Protein AF-X0WU46-F1 (afdb_monomer)

Foldseek 3Di:
DLQVVLVVCVVVLVLVVSLVSLVVVVVVPPLVCVLVSLCSNLVSCVSVVNLVSSLVSLVSSCVSPVLPLSSLLSNLLSCVSVVNPVSNVVSLVSCVVRPVVSSVVSVVSND

InterPro domains:
  IPR011990 Tetratricopeptide-like helical domain superfamily [G3DSA:1.25.40.10] (1-109)
  IPR011990 Tetratricopeptide-like helical domain superfamily [SSF48452] (3-100)
  IPR019734 Tetratricopeptide repeat [PF00515] (36-68)
  IPR019734 Tetratricopeptide repeat [PS50005] (35-68)
  IPR019734 Tetratricopeptide repeat [SM00028] (35-68)
  IPR019734 Tetratricopeptide repeat [SM00028] (69-102)
  IPR050498 Photosystem I assembly protein Ycf3 [PTHR44858] (3-93)

Mean predicted aligned error: 3.44 Å

Secondary structure (DSSP, 8-state):
-THHHHHHHHHTT-HHHHHHHHHHHHHTT-HHHHHHHHHHHHHHHHHTT-HHHHHHHHHHHHHH-TT-HHHHHHHHHHHHHTT-HHHHHHHHHHHHHH-HHHHHHHHHHH-

Solvent-accessible surface area (backbone atoms only — not comparable to full-atom values): 5594 Å² total; per-residue (Å²): 115,45,49,63,57,14,54,54,25,50,77,67,68,38,36,74,62,14,45,56,24,32,54,49,31,53,72,69,64,48,70,93,46,40,35,62,38,24,37,50,44,12,51,37,28,42,76,71,67,39,29,71,62,12,37,57,25,16,53,54,13,34,74,70,37,80,82,43,62,70,35,43,49,52,30,19,51,27,28,43,75,72,66,38,54,67,60,18,52,52,32,31,59,56,27,50,78,76,39,52,71,57,16,51,56,50,48,66,70,76,107

Radius of gyration: 13.78 Å; Cα contacts (8 Å, |Δi|>4): 161; chains: 1; bounding box: 32×29×35 Å

pLDDT: mean 93.3, std 6.54, range [61.59, 98.31]

Organism: NCBI:txid412755

Sequence (111 aa):
EAYKKALYFIDKEEYDKALLYLEVAIKTDIISLKGKAYVNIGLCYGNLGNHAKAIDAFKQAIRIDPDHNSAHFSLGFSYFKTGDKSSALDEYKILKELDIGLANKLFDSIY

Nearest PDB structures (foldseek):
  5hrz-assembly1_A  TM=9.396E-01  e=3.668E-05  synthetic construct
  2vyi-assembly2_B  TM=9.002E-01  e=2.933E-04  Homo sapiens
  2ho1-assembly1_A  TM=7.835E-01  e=3.344E-03  Pseudomonas aeruginosa PAO1
  8j8p-assembly1_C  TM=8.379E-01  e=1.782E-02  Saccharomyces eubayanus
  1fch-assembly2_B  TM=7.854E-01  e=1.875E-02  Homo sapiens

Structure (mmCIF, N/CA/C/O backbone):
data_AF-X0WU46-F1
#
_entry.id   AF-X0WU46-F1
#
loop_
_atom_site.group_PDB
_atom_site.id
_atom_site.type_symbol
_atom_site.label_atom_id
_atom_site.label_alt_id
_atom_site.label_comp_id
_atom_site.label_asym_id
_atom_site.label_entity_id
_atom_site.label_seq_id
_atom_site.pdbx_PDB_ins_code
_atom_site.Cartn_x
_atom_site.Cartn_y
_atom_site.Cartn_z
_atom_site.occupancy
_atom_site.B_iso_or_equiv
_atom_site.auth_seq_id
_atom_site.auth_comp_id
_atom_site.auth_asym_id
_atom_site.auth_atom_id
_atom_site.pdbx_PDB_model_num
ATOM 1 N N . GLU A 1 1 ? 8.725 -4.082 -20.708 1.00 75.19 1 GLU A N 1
ATOM 2 C CA . GLU A 1 1 ? 9.940 -4.223 -19.874 1.00 75.19 1 GLU A CA 1
ATOM 3 C C . GLU A 1 1 ? 9.541 -4.424 -18.408 1.00 75.19 1 GLU A C 1
ATOM 5 O O . GLU A 1 1 ? 8.391 -4.195 -18.109 1.00 75.19 1 GLU A O 1
ATOM 10 N N . ALA A 1 2 ? 10.399 -4.913 -17.512 1.00 87.31 2 ALA A N 1
ATOM 11 C CA . ALA A 1 2 ? 10.209 -5.057 -16.047 1.00 87.31 2 ALA A CA 1
ATOM 12 C C . ALA A 1 2 ? 8.774 -5.065 -15.438 1.00 87.31 2 ALA A C 1
ATOM 14 O O . ALA A 1 2 ? 8.305 -6.128 -15.042 1.00 87.31 2 ALA A O 1
ATOM 15 N N . TYR A 1 3 ? 8.056 -3.933 -15.379 1.00 89.25 3 TYR A N 1
ATOM 16 C CA . TYR A 1 3 ? 6.725 -3.814 -14.754 1.00 89.25 3 TYR A CA 1
ATOM 17 C C . TYR A 1 3 ? 5.690 -4.834 -15.263 1.00 89.25 3 TYR A C 1
ATOM 19 O O . TYR A 1 3 ? 4.976 -5.440 -14.471 1.00 89.25 3 TYR A O 1
ATOM 27 N N . LYS A 1 4 ? 5.641 -5.112 -16.575 1.00 90.38 4 LYS A N 1
ATOM 28 C CA . LYS A 1 4 ? 4.727 -6.143 -17.113 1.00 90.38 4 LYS A CA 1
ATOM 29 C C . LYS A 1 4 ? 5.082 -7.550 -16.616 1.00 90.38 4 LYS A C 1
ATOM 31 O O . LYS A 1 4 ? 4.188 -8.348 -16.360 1.00 90.38 4 LYS A O 1
ATOM 36 N N . LYS A 1 5 ? 6.380 -7.848 -16.462 1.00 91.62 5 LYS A N 1
ATOM 37 C CA . LYS A 1 5 ? 6.838 -9.120 -15.882 1.00 91.62 5 LYS A CA 1
ATOM 38 C C . LYS A 1 5 ? 6.486 -9.192 -14.401 1.00 91.62 5 LYS A C 1
ATOM 40 O O . LYS A 1 5 ? 6.047 -10.239 -13.954 1.00 91.62 5 LYS A O 1
ATOM 45 N N . ALA A 1 6 ? 6.619 -8.087 -13.667 1.00 92.62 6 ALA A N 1
ATOM 46 C CA . ALA A 1 6 ? 6.171 -8.029 -12.282 1.00 92.62 6 ALA A CA 1
ATOM 47 C C . ALA A 1 6 ? 4.682 -8.370 -12.156 1.00 92.62 6 ALA A C 1
ATOM 49 O O . ALA A 1 6 ? 4.343 -9.256 -11.384 1.00 92.62 6 ALA A O 1
ATOM 50 N N . LEU A 1 7 ? 3.813 -7.740 -12.957 1.00 92.25 7 LEU A N 1
ATOM 51 C CA . LEU A 1 7 ? 2.377 -8.048 -12.960 1.00 92.25 7 LEU A CA 1
ATOM 52 C C . LEU A 1 7 ? 2.098 -9.523 -13.272 1.00 92.25 7 LEU A C 1
ATOM 54 O O . LEU A 1 7 ? 1.261 -10.135 -12.621 1.00 92.25 7 LEU A O 1
ATOM 58 N N . TYR A 1 8 ? 2.835 -10.102 -14.223 1.00 94.62 8 TYR A N 1
ATOM 59 C CA . TYR A 1 8 ? 2.743 -11.528 -14.531 1.00 94.62 8 TYR A CA 1
ATOM 60 C C . TYR A 1 8 ? 3.092 -12.411 -13.323 1.00 94.62 8 TYR A C 1
ATOM 62 O O . TYR A 1 8 ? 2.387 -13.372 -13.049 1.00 94.62 8 TYR A O 1
ATOM 70 N N . PHE A 1 9 ? 4.148 -12.086 -12.573 1.00 94.44 9 PHE A N 1
ATOM 71 C CA . PHE A 1 9 ? 4.499 -12.850 -11.373 1.00 94.44 9 PHE A CA 1
ATOM 72 C C . PHE A 1 9 ? 3.532 -12.617 -10.208 1.00 94.44 9 PHE A C 1
ATOM 74 O O . PHE A 1 9 ? 3.313 -13.541 -9.436 1.00 94.44 9 PHE A O 1
ATOM 81 N N . ILE A 1 10 ? 2.910 -11.437 -10.110 1.00 94.38 10 ILE A N 1
ATOM 82 C CA . ILE A 1 10 ? 1.831 -11.179 -9.141 1.00 94.38 10 ILE A CA 1
ATOM 83 C C . ILE A 1 10 ? 0.635 -12.092 -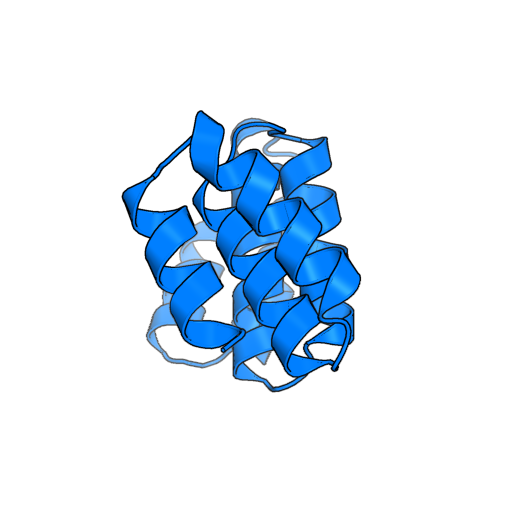9.423 1.00 94.38 10 ILE A C 1
ATOM 85 O O . ILE A 1 10 ? 0.122 -12.703 -8.496 1.00 94.38 10 ILE A O 1
ATOM 89 N N . ASP A 1 11 ? 0.236 -12.238 -10.690 1.00 94.81 11 ASP A N 1
ATOM 90 C CA . ASP A 1 11 ? -0.850 -13.146 -11.105 1.00 94.81 11 ASP A CA 1
ATOM 91 C C . ASP A 1 11 ? -0.535 -14.624 -10.814 1.00 94.81 11 ASP A C 1
ATOM 93 O O . ASP A 1 11 ? -1.429 -15.432 -10.586 1.00 94.81 11 ASP A O 1
ATOM 97 N N . LYS A 1 12 ? 0.752 -14.984 -10.786 1.00 95.69 12 LYS A N 1
ATOM 98 C CA . LYS A 1 12 ? 1.227 -16.318 -10.388 1.00 95.69 12 LYS A CA 1
ATOM 99 C C . LYS A 1 12 ? 1.479 -16.471 -8.891 1.00 95.69 12 LYS A C 1
ATOM 101 O O . LYS A 1 12 ? 1.968 -17.520 -8.487 1.00 95.69 12 LYS A O 1
ATOM 106 N N . GLU A 1 13 ? 1.185 -15.444 -8.095 1.00 93.69 13 GLU A N 1
ATOM 107 C CA . GLU A 1 13 ? 1.474 -15.388 -6.656 1.00 93.69 13 GLU A CA 1
ATOM 108 C C . GLU A 1 13 ? 2.971 -15.577 -6.320 1.00 93.69 13 GLU A C 1
ATO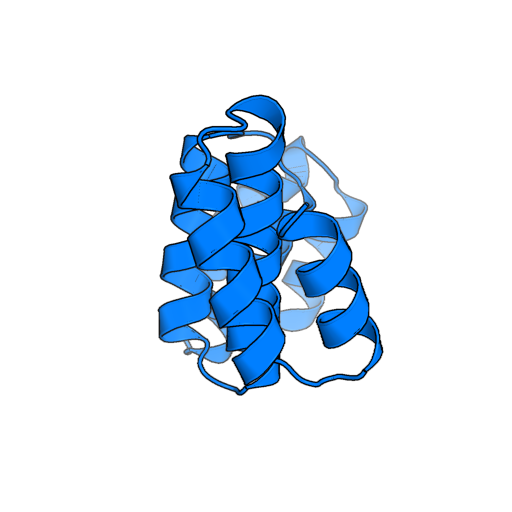M 110 O O . GLU A 1 13 ? 3.361 -15.840 -5.184 1.00 93.69 13 GLU A O 1
ATOM 115 N N . GLU A 1 14 ? 3.853 -15.389 -7.305 1.00 96.12 14 GLU A N 1
ATOM 116 C CA . GLU A 1 14 ? 5.305 -15.474 -7.157 1.00 96.12 14 GLU A CA 1
ATOM 117 C C . GLU A 1 14 ? 5.865 -14.120 -6.693 1.00 96.12 14 GLU A C 1
ATOM 119 O O . GLU A 1 14 ? 6.596 -13.427 -7.415 1.00 96.12 14 GLU A O 1
ATOM 124 N N . TYR A 1 15 ? 5.500 -13.720 -5.474 1.00 94.94 15 TYR A N 1
ATOM 125 C CA . TYR A 1 15 ? 5.755 -12.375 -4.950 1.00 94.94 15 TYR A CA 1
ATOM 126 C C . TYR A 1 15 ? 7.244 -12.009 -4.868 1.00 94.94 15 TYR A C 1
ATOM 128 O O . TYR A 1 15 ? 7.600 -10.871 -5.169 1.00 94.94 15 TYR A O 1
ATOM 136 N N . ASP A 1 16 ? 8.135 -12.953 -4.555 1.00 92.69 16 ASP A N 1
ATOM 137 C CA . ASP A 1 16 ? 9.582 -12.688 -4.507 1.00 92.69 16 ASP A CA 1
ATOM 138 C C . ASP A 1 16 ? 10.138 -12.278 -5.879 1.00 92.69 16 ASP A C 1
ATOM 140 O O . ASP A 1 16 ? 10.906 -11.319 -6.006 1.00 92.69 16 ASP A O 1
ATOM 144 N N . LYS A 1 17 ? 9.702 -12.965 -6.943 1.00 94.19 17 LYS A N 1
ATOM 145 C CA . LYS A 1 17 ? 10.071 -12.600 -8.317 1.00 94.19 17 LYS A CA 1
ATOM 146 C C . LYS A 1 17 ? 9.412 -11.288 -8.714 1.00 94.19 17 LYS A C 1
ATOM 148 O O . LYS A 1 17 ? 10.067 -10.452 -9.337 1.00 94.19 17 LYS A O 1
ATOM 153 N N . ALA A 1 18 ? 8.145 -11.087 -8.355 1.00 95.00 18 ALA A N 1
ATOM 154 C CA . ALA A 1 18 ? 7.448 -9.835 -8.622 1.00 95.00 18 ALA A CA 1
ATOM 155 C C . ALA A 1 18 ? 8.198 -8.634 -8.031 1.00 95.00 18 ALA A C 1
ATOM 157 O O . ALA A 1 18 ? 8.452 -7.672 -8.756 1.00 95.00 18 ALA A O 1
ATOM 158 N N . LEU A 1 19 ? 8.628 -8.718 -6.768 1.00 94.62 19 LEU A N 1
ATOM 159 C CA . LEU A 1 19 ? 9.406 -7.682 -6.084 1.00 94.62 19 LEU A CA 1
ATOM 160 C C . LEU A 1 19 ? 10.690 -7.333 -6.842 1.00 94.62 19 LEU A C 1
ATOM 162 O O . LEU A 1 19 ? 10.933 -6.156 -7.108 1.00 94.62 19 LEU A O 1
ATOM 166 N N . LEU A 1 20 ? 11.453 -8.337 -7.286 1.00 93.44 20 LEU A N 1
ATOM 167 C CA . LEU A 1 20 ? 12.664 -8.119 -8.083 1.00 93.44 20 LEU A CA 1
ATOM 168 C C . LEU A 1 20 ? 12.371 -7.294 -9.347 1.00 93.44 20 LEU A C 1
ATOM 170 O O . LEU A 1 20 ? 13.070 -6.326 -9.652 1.00 93.44 20 LEU A O 1
ATOM 174 N N . TYR A 1 21 ? 11.318 -7.647 -10.088 1.00 92.88 21 TYR A N 1
ATOM 175 C CA . TYR A 1 21 ? 10.950 -6.916 -11.302 1.00 92.88 21 TYR A CA 1
ATOM 176 C C . TYR A 1 21 ? 10.362 -5.528 -11.015 1.00 92.88 21 TYR A C 1
ATOM 178 O O . TYR A 1 21 ? 10.543 -4.626 -11.836 1.00 92.88 21 TYR A O 1
ATOM 186 N N . LEU A 1 22 ? 9.693 -5.326 -9.876 1.00 92.25 22 LEU A N 1
ATOM 187 C CA . LEU A 1 22 ? 9.202 -4.012 -9.446 1.00 92.25 22 LEU A CA 1
ATOM 188 C C . LEU A 1 22 ? 10.358 -3.075 -9.087 1.00 92.25 22 LEU A C 1
ATOM 190 O O . LEU A 1 22 ? 10.349 -1.919 -9.505 1.00 92.25 22 LEU A O 1
ATOM 194 N N . GLU A 1 23 ? 11.386 -3.569 -8.397 1.00 90.00 23 GLU A N 1
ATOM 195 C CA . GLU A 1 23 ? 12.591 -2.785 -8.103 1.00 90.00 23 GLU A CA 1
ATOM 196 C C . GLU A 1 23 ? 13.316 -2.356 -9.379 1.00 90.00 23 GLU A C 1
ATOM 198 O O . GLU A 1 23 ? 13.725 -1.200 -9.509 1.00 90.00 23 GLU A O 1
ATOM 203 N N . VAL A 1 24 ? 13.438 -3.264 -10.352 1.00 89.94 24 VAL A N 1
ATOM 204 C CA . VAL A 1 24 ? 13.994 -2.925 -11.668 1.00 89.94 24 VAL A CA 1
ATOM 205 C C . VAL A 1 24 ? 13.125 -1.875 -12.359 1.00 89.94 24 VAL A C 1
ATOM 207 O O . VAL A 1 24 ? 13.666 -0.907 -12.885 1.00 89.94 24 VAL A O 1
ATOM 210 N N . ALA A 1 25 ? 11.795 -2.014 -12.317 1.00 88.19 25 ALA A N 1
ATOM 211 C CA . ALA A 1 25 ? 10.879 -1.058 -12.939 1.00 88.19 25 ALA A CA 1
ATOM 212 C C . ALA A 1 25 ? 11.032 0.362 -12.367 1.00 88.19 25 ALA A C 1
ATOM 214 O O . ALA A 1 25 ? 11.018 1.330 -13.128 1.00 88.19 25 ALA A O 1
ATOM 215 N N . ILE A 1 26 ? 11.229 0.481 -11.050 1.00 87.62 26 ILE A N 1
ATOM 216 C CA . ILE A 1 26 ? 11.473 1.765 -10.378 1.00 87.62 26 ILE A CA 1
ATOM 217 C C . ILE A 1 26 ? 12.823 2.361 -10.799 1.00 87.62 26 ILE A C 1
ATOM 219 O O . ILE A 1 26 ? 12.902 3.565 -11.027 1.00 87.62 26 ILE A O 1
ATOM 223 N N . LYS A 1 27 ? 13.874 1.539 -10.927 1.00 85.38 27 LYS A N 1
ATOM 224 C CA . LYS A 1 27 ? 15.218 1.986 -11.345 1.00 85.38 27 LYS A CA 1
ATOM 225 C C . LYS A 1 27 ? 15.284 2.426 -12.803 1.00 85.38 27 LYS A C 1
ATOM 227 O O . LYS A 1 27 ? 16.095 3.277 -13.139 1.00 85.38 27 LYS A O 1
ATOM 232 N N . THR A 1 28 ? 14.446 1.858 -13.667 1.00 80.56 28 THR A N 1
ATOM 233 C CA . THR A 1 28 ? 14.368 2.243 -15.086 1.00 80.56 28 THR A CA 1
ATOM 234 C C . THR A 1 28 ? 13.595 3.548 -15.329 1.00 80.56 28 THR A C 1
ATOM 236 O O . THR A 1 28 ? 13.287 3.864 -16.472 1.00 80.56 28 THR A O 1
ATOM 239 N N . ASP A 1 29 ? 13.282 4.291 -14.262 1.00 62.59 29 ASP A N 1
ATOM 240 C CA . ASP A 1 29 ? 12.826 5.688 -14.264 1.00 62.59 29 ASP A CA 1
ATOM 241 C C . ASP A 1 29 ? 11.621 6.004 -15.167 1.00 62.59 29 ASP A C 1
ATOM 243 O O . ASP A 1 29 ? 11.467 7.095 -15.715 1.00 62.59 29 ASP A O 1
ATOM 247 N N . ILE A 1 30 ? 10.674 5.066 -15.265 1.00 67.19 30 ILE A N 1
ATOM 248 C CA . ILE A 1 30 ? 9.346 5.375 -15.803 1.00 67.19 30 ILE A CA 1
ATOM 249 C C . ILE A 1 30 ? 8.556 6.061 -14.683 1.00 67.19 30 ILE A C 1
ATOM 251 O O . ILE A 1 30 ? 7.778 5.422 -13.971 1.00 67.19 30 ILE A O 1
ATOM 255 N N . ILE A 1 31 ? 8.774 7.371 -14.514 1.00 61.59 31 ILE A N 1
ATOM 256 C CA . ILE A 1 31 ? 8.155 8.214 -13.469 1.00 61.59 31 ILE A CA 1
ATOM 257 C C . ILE A 1 31 ? 6.635 7.987 -13.404 1.00 61.59 31 ILE A C 1
ATOM 259 O O . ILE A 1 31 ? 6.076 7.831 -12.321 1.00 61.59 31 ILE A O 1
ATOM 263 N N . SER A 1 32 ? 5.989 7.847 -14.568 1.00 71.62 32 SER A N 1
ATOM 264 C CA . SER A 1 32 ? 4.544 7.603 -14.702 1.00 71.62 32 SER A CA 1
ATOM 265 C C . SER A 1 32 ? 4.045 6.317 -14.015 1.00 71.62 32 SER A C 1
ATOM 267 O O . SER A 1 32 ? 2.863 6.215 -13.689 1.00 71.62 32 SER A O 1
ATOM 269 N N . LEU A 1 33 ? 4.914 5.331 -13.764 1.00 81.38 33 LEU A N 1
ATOM 270 C CA . LEU A 1 33 ? 4.543 4.047 -13.155 1.00 81.38 33 LEU A CA 1
ATOM 271 C C . LEU A 1 33 ? 5.064 3.868 -11.728 1.00 81.38 33 LEU A C 1
ATOM 273 O O . LEU A 1 33 ? 4.730 2.869 -11.092 1.00 81.38 33 LEU A O 1
ATOM 277 N N . LYS A 1 34 ? 5.852 4.809 -11.200 1.00 87.00 34 LYS A N 1
ATOM 278 C CA . LYS A 1 34 ? 6.528 4.648 -9.907 1.00 87.00 34 LYS A CA 1
ATOM 279 C C . LYS A 1 34 ? 5.540 4.487 -8.745 1.00 87.00 34 LYS A C 1
ATOM 281 O O . LYS A 1 34 ? 5.718 3.584 -7.933 1.00 87.00 34 LYS A O 1
ATOM 286 N N . GLY A 1 35 ? 4.459 5.274 -8.718 1.00 89.38 35 GLY A N 1
ATOM 287 C CA . GLY A 1 35 ? 3.385 5.130 -7.723 1.00 89.38 35 GLY A CA 1
ATOM 288 C C . GLY A 1 35 ? 2.740 3.740 -7.767 1.00 89.38 35 GLY A C 1
ATOM 289 O O . GLY A 1 35 ? 2.717 3.028 -6.766 1.00 89.38 35 GLY A O 1
ATOM 290 N N . LYS A 1 36 ? 2.335 3.287 -8.961 1.00 90.56 36 LYS A N 1
ATOM 291 C CA . LYS A 1 36 ? 1.746 1.951 -9.172 1.00 90.56 36 LYS A CA 1
ATOM 292 C C . LYS A 1 36 ? 2.712 0.814 -8.826 1.00 90.56 36 LYS A C 1
ATOM 294 O O . LYS A 1 36 ? 2.289 -0.230 -8.337 1.00 90.56 36 LYS A O 1
ATOM 299 N N . ALA A 1 37 ? 4.007 0.994 -9.084 1.00 92.62 37 ALA A N 1
ATOM 300 C CA . ALA A 1 37 ? 5.028 0.026 -8.707 1.00 92.62 37 ALA A CA 1
ATOM 301 C C . ALA A 1 37 ? 5.133 -0.104 -7.184 1.00 92.62 37 ALA A C 1
ATOM 303 O O . ALA A 1 37 ? 5.123 -1.224 -6.683 1.00 92.62 37 ALA A O 1
ATOM 304 N N . TYR A 1 38 ? 5.148 1.009 -6.447 1.00 95.25 38 TYR A N 1
ATOM 305 C CA . TYR A 1 38 ? 5.144 0.978 -4.983 1.00 95.25 38 TYR A CA 1
ATOM 306 C C . TYR A 1 38 ? 3.866 0.372 -4.396 1.00 95.25 38 TYR A C 1
ATOM 308 O O . TYR A 1 38 ? 3.967 -0.408 -3.451 1.00 95.25 38 TYR A O 1
ATOM 316 N N . VAL A 1 39 ? 2.691 0.632 -4.982 1.00 95.56 39 VAL A N 1
ATOM 317 C CA . VAL A 1 39 ? 1.449 -0.064 -4.592 1.00 95.56 39 VAL A CA 1
ATOM 318 C C . VAL A 1 39 ? 1.618 -1.575 -4.742 1.00 95.56 39 VAL A C 1
ATOM 320 O O . VAL A 1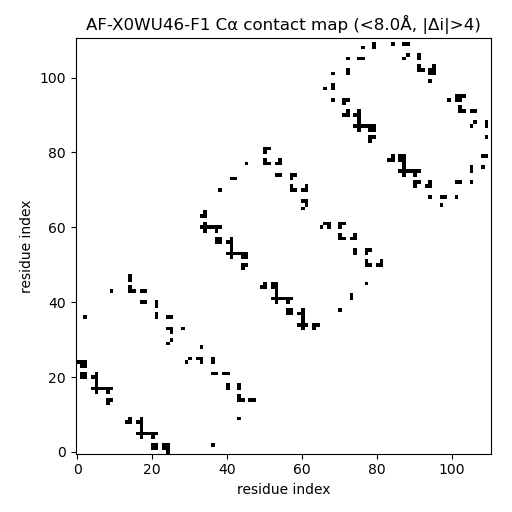 39 ? 1.369 -2.320 -3.799 1.00 95.56 39 VAL A O 1
ATOM 323 N N . ASN A 1 40 ? 2.115 -2.039 -5.888 1.00 95.56 40 ASN A N 1
ATOM 324 C CA . ASN A 1 40 ? 2.325 -3.466 -6.121 1.00 95.56 40 ASN A CA 1
ATOM 325 C C . ASN A 1 40 ? 3.375 -4.078 -5.183 1.00 95.56 40 ASN A C 1
ATOM 327 O O . ASN A 1 40 ? 3.197 -5.212 -4.746 1.00 95.56 40 ASN A O 1
ATOM 331 N N . ILE A 1 41 ? 4.438 -3.342 -4.838 1.00 96.12 41 ILE A N 1
ATOM 332 C CA . ILE A 1 41 ? 5.422 -3.779 -3.834 1.00 96.12 41 ILE A CA 1
ATOM 333 C C . ILE A 1 41 ? 4.734 -3.955 -2.480 1.00 96.12 41 ILE A C 1
ATOM 335 O O . ILE A 1 41 ? 4.931 -4.975 -1.820 1.00 96.12 41 ILE A O 1
ATOM 339 N N . GLY A 1 42 ? 3.901 -2.990 -2.084 1.00 96.94 42 GLY A N 1
ATOM 340 C CA . GLY A 1 42 ? 3.145 -3.059 -0.840 1.00 96.94 42 GLY A CA 1
ATOM 341 C C . GLY A 1 42 ? 2.200 -4.256 -0.801 1.00 96.94 42 GLY A C 1
ATOM 342 O O . GLY A 1 42 ? 2.186 -4.991 0.183 1.00 96.94 42 GLY A O 1
ATOM 343 N N . LEU A 1 43 ? 1.483 -4.518 -1.897 1.00 96.62 43 LEU A N 1
ATOM 344 C CA . LEU A 1 43 ? 0.609 -5.687 -2.023 1.00 96.62 43 LEU A CA 1
ATOM 345 C C . LEU A 1 43 ? 1.394 -7.003 -1.940 1.00 96.62 43 LEU A C 1
ATOM 347 O O . LEU A 1 43 ? 0.987 -7.902 -1.211 1.00 96.62 43 LEU A O 1
ATOM 351 N N . CYS A 1 44 ? 2.545 -7.102 -2.615 1.00 96.88 44 CYS A N 1
ATOM 352 C CA . CYS A 1 44 ? 3.414 -8.280 -2.531 1.00 96.88 44 CYS A CA 1
ATOM 353 C C . CYS A 1 44 ? 3.860 -8.534 -1.086 1.00 96.88 44 CYS A C 1
ATOM 355 O O . CYS A 1 44 ? 3.720 -9.646 -0.585 1.00 96.88 44 CYS A O 1
ATOM 357 N N . TYR A 1 45 ? 4.344 -7.503 -0.388 1.00 97.69 45 TYR A N 1
ATOM 358 C CA . TYR A 1 45 ? 4.738 -7.645 1.013 1.00 97.69 45 TYR A CA 1
ATOM 359 C C . TYR A 1 45 ? 3.561 -7.981 1.930 1.00 97.69 45 TYR A C 1
ATOM 361 O O . TYR A 1 45 ? 3.724 -8.802 2.829 1.00 97.69 45 TYR A O 1
ATOM 369 N N . GLY A 1 46 ? 2.380 -7.408 1.690 1.00 95.44 46 GLY A N 1
ATOM 370 C CA . GLY A 1 46 ? 1.160 -7.734 2.428 1.00 95.44 46 GLY A CA 1
ATOM 371 C C . GLY A 1 46 ? 0.743 -9.197 2.258 1.00 95.44 46 GLY A 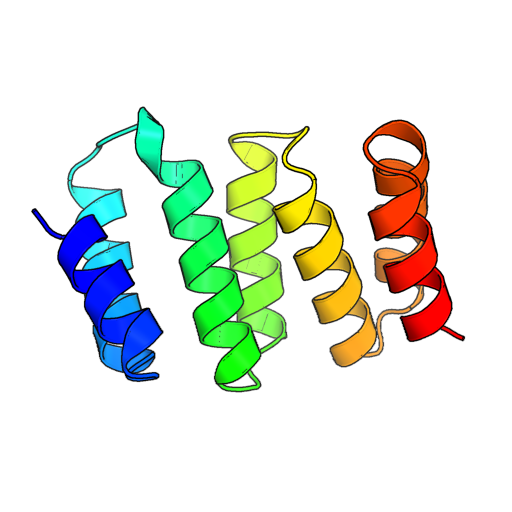C 1
ATOM 372 O O . GLY A 1 46 ? 0.439 -9.854 3.250 1.00 95.44 46 GLY A O 1
ATOM 373 N N . ASN A 1 47 ? 0.805 -9.731 1.035 1.00 94.38 47 ASN A N 1
ATOM 374 C CA . ASN A 1 47 ? 0.516 -11.143 0.754 1.00 94.38 47 ASN A CA 1
ATOM 375 C C . ASN A 1 47 ? 1.565 -12.092 1.349 1.00 94.38 47 ASN A C 1
ATOM 377 O O . ASN A 1 47 ? 1.232 -13.195 1.769 1.00 94.38 47 ASN A O 1
ATOM 381 N N . LEU A 1 48 ? 2.816 -11.643 1.460 1.00 94.94 48 LEU A N 1
ATOM 382 C CA . LEU A 1 48 ? 3.877 -12.350 2.184 1.00 94.94 48 LEU A CA 1
ATOM 383 C C . LEU A 1 48 ? 3.756 -12.216 3.719 1.00 94.94 48 LEU A C 1
ATOM 385 O O . LEU A 1 48 ? 4.631 -12.684 4.447 1.00 94.94 48 LEU A O 1
ATOM 389 N N . GLY A 1 49 ? 2.717 -11.543 4.230 1.00 94.12 49 GLY A N 1
ATOM 390 C CA . GLY A 1 49 ? 2.495 -11.295 5.660 1.00 94.12 49 GLY A CA 1
ATOM 391 C C . GLY A 1 49 ? 3.407 -10.224 6.272 1.00 94.12 49 GLY A C 1
ATOM 392 O O . GLY A 1 49 ? 3.333 -9.946 7.469 1.00 94.12 49 GLY A O 1
ATOM 393 N N . ASN A 1 50 ? 4.259 -9.579 5.472 1.00 96.88 50 ASN A N 1
ATOM 394 C CA . ASN A 1 50 ? 5.166 -8.529 5.924 1.00 96.88 50 ASN A CA 1
ATOM 395 C C . ASN A 1 50 ? 4.503 -7.147 5.844 1.00 96.88 50 ASN A C 1
ATOM 397 O O . ASN A 1 50 ? 4.860 -6.292 5.029 1.00 96.88 50 ASN A O 1
ATOM 401 N N . HIS A 1 51 ? 3.531 -6.915 6.724 1.00 96.12 51 HIS A N 1
ATOM 402 C CA . HIS A 1 51 ? 2.769 -5.666 6.745 1.00 96.12 51 HIS A CA 1
ATOM 403 C C . HIS A 1 51 ? 3.623 -4.427 7.064 1.00 96.12 51 HIS A C 1
ATOM 405 O O . HIS A 1 51 ? 3.315 -3.344 6.575 1.00 96.12 51 HIS A O 1
ATOM 411 N N . ALA A 1 52 ? 4.732 -4.575 7.798 1.00 96.81 52 ALA A N 1
ATOM 412 C CA . ALA A 1 52 ? 5.655 -3.470 8.070 1.00 96.81 52 ALA A CA 1
ATOM 413 C C . ALA A 1 52 ? 6.296 -2.927 6.780 1.00 96.81 52 ALA A C 1
ATOM 415 O O . ALA A 1 52 ? 6.236 -1.730 6.512 1.00 96.81 52 ALA A O 1
ATOM 416 N N . LYS A 1 53 ? 6.829 -3.809 5.922 1.00 97.00 53 LYS A N 1
ATOM 417 C CA . LYS A 1 53 ? 7.362 -3.392 4.614 1.00 97.00 53 LYS A CA 1
ATOM 418 C C . LYS A 1 53 ? 6.264 -2.917 3.662 1.00 97.00 53 LYS A C 1
ATOM 420 O O . LYS A 1 53 ? 6.511 -2.041 2.833 1.00 97.00 53 LYS A O 1
ATOM 425 N N . ALA A 1 54 ? 5.058 -3.475 3.780 1.00 97.88 54 ALA A N 1
ATOM 426 C CA . ALA A 1 54 ? 3.917 -3.027 2.991 1.00 97.88 54 ALA A CA 1
ATOM 427 C C . ALA A 1 54 ? 3.568 -1.559 3.285 1.00 97.88 54 ALA A C 1
ATOM 429 O O . ALA A 1 54 ? 3.409 -0.771 2.353 1.00 97.88 54 ALA A O 1
ATOM 430 N N . ILE A 1 55 ? 3.540 -1.177 4.568 1.00 98.31 55 ILE A N 1
ATOM 431 C CA . ILE A 1 55 ? 3.322 0.204 5.024 1.00 98.31 55 ILE A CA 1
ATOM 432 C C . ILE A 1 55 ? 4.326 1.162 4.377 1.00 98.31 55 ILE A C 1
ATOM 434 O O . ILE A 1 55 ? 3.926 2.185 3.818 1.00 98.31 55 ILE A O 1
ATOM 438 N N . ASP A 1 56 ? 5.618 0.829 4.407 1.00 97.69 56 ASP A N 1
ATOM 439 C CA . ASP A 1 56 ? 6.656 1.686 3.826 1.00 97.69 56 ASP A CA 1
ATOM 440 C C . ASP A 1 56 ? 6.455 1.886 2.320 1.00 97.69 56 ASP A C 1
ATOM 442 O O . ASP A 1 56 ? 6.575 3.006 1.818 1.00 97.69 56 ASP A O 1
ATOM 446 N N . ALA A 1 57 ? 6.097 0.821 1.600 1.00 97.12 57 ALA A N 1
ATOM 447 C CA . ALA A 1 57 ? 5.829 0.886 0.170 1.00 97.12 57 ALA A CA 1
ATOM 448 C C . ALA A 1 57 ? 4.584 1.730 -0.147 1.00 97.12 57 ALA A C 1
ATOM 450 O O . ALA A 1 57 ? 4.649 2.610 -1.007 1.00 97.12 57 ALA A O 1
ATOM 451 N N . PHE A 1 58 ? 3.476 1.547 0.577 1.00 97.94 58 PHE A N 1
ATOM 452 C CA . PHE A 1 58 ? 2.274 2.359 0.367 1.00 97.94 58 PHE A CA 1
ATOM 453 C C . PHE A 1 58 ? 2.503 3.836 0.695 1.00 97.94 58 PHE A C 1
ATOM 455 O O . PHE A 1 58 ? 2.045 4.697 -0.053 1.00 97.94 58 PHE A O 1
ATOM 462 N N . LYS A 1 59 ? 3.302 4.154 1.720 1.00 97.50 59 LYS A N 1
ATOM 463 C CA . LYS A 1 59 ? 3.728 5.537 1.988 1.00 97.50 59 LYS A CA 1
ATOM 464 C C . LYS A 1 59 ? 4.495 6.146 0.817 1.00 97.50 59 LYS A C 1
ATOM 466 O O . LYS A 1 59 ? 4.295 7.319 0.513 1.00 97.50 59 LYS A O 1
ATOM 471 N N . GLN A 1 60 ? 5.366 5.384 0.150 1.00 95.44 60 GLN A N 1
ATOM 472 C CA . GLN A 1 60 ? 6.037 5.881 -1.057 1.00 95.44 60 GLN A CA 1
ATOM 473 C C . GLN A 1 60 ? 5.057 6.091 -2.213 1.00 95.44 60 GLN A C 1
ATOM 475 O O . GLN A 1 60 ? 5.193 7.075 -2.935 1.00 95.44 60 GLN A O 1
ATOM 480 N N . ALA A 1 61 ? 4.062 5.214 -2.375 1.00 94.69 61 ALA A N 1
ATOM 481 C CA . ALA A 1 61 ? 3.016 5.406 -3.375 1.00 94.69 61 ALA A CA 1
ATOM 482 C C . ALA A 1 61 ? 2.223 6.700 -3.127 1.00 94.69 61 ALA A C 1
ATOM 484 O O . ALA A 1 61 ? 2.104 7.508 -4.042 1.00 94.69 61 ALA A O 1
ATOM 485 N N . ILE A 1 62 ? 1.785 6.939 -1.887 1.00 95.62 62 ILE A N 1
ATOM 486 C CA . ILE A 1 62 ? 1.025 8.137 -1.485 1.00 95.62 62 ILE A CA 1
ATOM 487 C C . ILE A 1 62 ? 1.863 9.415 -1.621 1.00 95.62 62 ILE A C 1
ATOM 489 O O . ILE A 1 62 ? 1.359 10.461 -2.004 1.00 95.62 62 ILE A O 1
ATOM 493 N N . ARG A 1 63 ? 3.178 9.356 -1.377 1.00 94.50 63 ARG A N 1
ATOM 494 C CA . ARG A 1 63 ? 4.069 10.505 -1.636 1.00 94.50 63 ARG A CA 1
ATOM 495 C C . ARG A 1 63 ? 4.116 10.911 -3.110 1.00 94.50 63 ARG A C 1
ATOM 497 O O . ARG A 1 63 ? 4.425 12.062 -3.399 1.00 94.50 63 ARG A O 1
ATOM 504 N N . ILE A 1 64 ? 3.898 9.964 -4.022 1.00 91.81 64 ILE A N 1
ATOM 505 C CA . ILE A 1 64 ? 3.900 10.204 -5.470 1.00 91.81 64 ILE A CA 1
ATOM 506 C C . ILE A 1 64 ? 2.511 10.629 -5.941 1.00 91.81 64 ILE A C 1
ATOM 508 O O . ILE A 1 64 ? 2.403 11.525 -6.772 1.00 91.81 64 ILE A O 1
ATOM 512 N N . ASP A 1 65 ? 1.477 9.978 -5.419 1.00 91.12 65 ASP A N 1
ATOM 513 C CA . ASP A 1 65 ? 0.076 10.236 -5.727 1.00 91.12 65 ASP A CA 1
ATOM 514 C C . ASP A 1 65 ? -0.734 10.286 -4.419 1.00 91.12 65 ASP A C 1
ATOM 516 O O . ASP A 1 65 ? -1.178 9.238 -3.932 1.00 91.12 65 ASP A O 1
ATOM 520 N N . PRO A 1 66 ? -0.876 11.485 -3.819 1.00 93.00 66 PRO A N 1
ATOM 521 C CA . PRO A 1 66 ? -1.557 11.667 -2.537 1.00 93.00 66 PRO A CA 1
ATOM 522 C C . PRO A 1 66 ? -3.044 11.328 -2.551 1.00 93.00 66 PRO A C 1
ATOM 524 O O . PRO A 1 66 ? -3.612 11.152 -1.484 1.00 93.00 66 PRO A O 1
ATOM 527 N N . ASP A 1 67 ? -3.663 11.219 -3.727 1.00 92.75 67 ASP A N 1
ATOM 528 C CA . ASP A 1 67 ? -5.090 10.919 -3.866 1.00 92.75 67 ASP A CA 1
ATOM 529 C C . ASP A 1 67 ? -5.309 9.465 -4.325 1.00 92.75 67 ASP A C 1
ATOM 531 O O . ASP A 1 67 ? -6.384 9.089 -4.793 1.00 92.75 67 ASP A O 1
ATOM 535 N N . HIS A 1 68 ? -4.295 8.598 -4.213 1.00 93.12 68 HIS A N 1
ATOM 536 C CA . HIS A 1 68 ? -4.412 7.211 -4.653 1.00 93.12 68 HIS A CA 1
ATOM 537 C C . HIS A 1 68 ? -5.242 6.372 -3.667 1.00 93.12 68 HIS A C 1
ATOM 539 O O . HIS A 1 68 ? -4.705 5.696 -2.783 1.00 93.12 68 HIS A O 1
ATOM 545 N N . ASN A 1 69 ? -6.553 6.285 -3.897 1.00 94.88 69 ASN A N 1
ATOM 546 C CA . A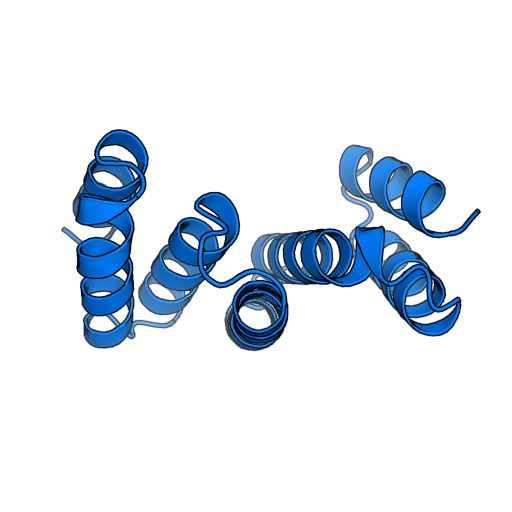SN A 1 69 ? -7.517 5.59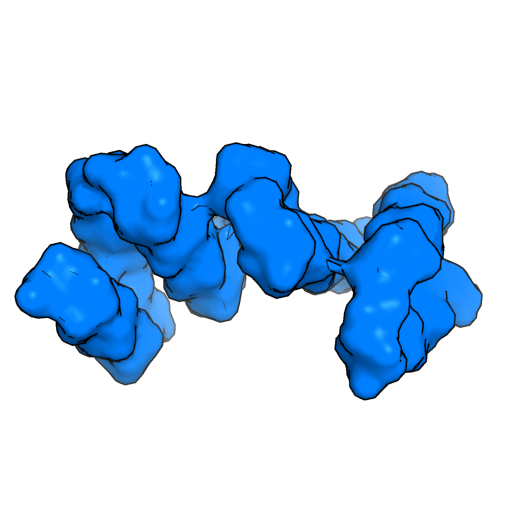4 -3.023 1.00 94.88 69 ASN A CA 1
ATOM 547 C C . ASN A 1 69 ? -7.079 4.176 -2.606 1.00 94.88 69 ASN A C 1
ATOM 549 O O . ASN A 1 69 ? -7.080 3.837 -1.423 1.00 94.88 69 ASN A O 1
ATOM 553 N N . SER A 1 70 ? -6.642 3.330 -3.550 1.00 93.62 70 SER A N 1
ATOM 554 C CA . SER A 1 70 ? -6.206 1.962 -3.211 1.00 93.62 70 SER A CA 1
ATOM 555 C C . SER A 1 70 ? -4.955 1.919 -2.326 1.00 93.62 70 SER A C 1
ATOM 557 O O . SER A 1 70 ? -4.797 0.967 -1.561 1.00 93.62 70 SER A O 1
ATOM 559 N N . ALA A 1 71 ? -4.063 2.912 -2.422 1.00 96.19 71 ALA A N 1
ATOM 560 C CA . ALA A 1 71 ? -2.861 2.991 -1.600 1.00 96.19 71 ALA A CA 1
ATOM 561 C C . ALA A 1 71 ? -3.228 3.364 -0.158 1.00 96.19 71 ALA A C 1
ATOM 563 O O . ALA A 1 71 ? -2.777 2.684 0.759 1.00 96.19 71 ALA A O 1
ATOM 564 N N . HIS A 1 72 ? -4.118 4.345 0.031 1.00 97.75 72 HIS A N 1
ATOM 565 C CA . HIS A 1 72 ? -4.674 4.698 1.344 1.00 97.75 72 HIS A CA 1
ATOM 566 C C . HIS A 1 72 ? -5.413 3.525 1.997 1.00 97.75 72 HIS A C 1
ATOM 568 O O . HIS A 1 72 ? -5.144 3.179 3.146 1.00 97.75 72 HIS A O 1
ATOM 574 N N . PHE A 1 73 ? -6.274 2.831 1.245 1.00 97.69 73 PHE A N 1
ATOM 575 C CA . PHE A 1 73 ? -6.967 1.640 1.747 1.00 97.69 73 PHE A CA 1
ATOM 576 C C . PHE A 1 73 ? -5.991 0.545 2.187 1.00 97.69 73 PHE A C 1
ATOM 578 O O . PHE A 1 73 ? -6.098 0.016 3.295 1.00 97.69 73 PHE A O 1
ATOM 585 N N . SER A 1 74 ? -5.006 0.228 1.345 1.00 97.44 74 SER A N 1
ATOM 586 C CA . SER A 1 74 ? -4.040 -0.836 1.634 1.00 97.44 74 SER A CA 1
ATOM 587 C C . SER A 1 74 ? -3.081 -0.464 2.769 1.00 97.44 74 SER A C 1
ATOM 589 O O . SER A 1 74 ? -2.672 -1.339 3.539 1.00 97.44 74 SER A O 1
ATOM 591 N N . LEU A 1 75 ? -2.755 0.824 2.917 1.00 97.94 75 LEU A N 1
ATOM 592 C CA . LEU A 1 75 ? -1.989 1.347 4.042 1.00 97.94 75 LEU A CA 1
ATOM 593 C C . LEU A 1 75 ? -2.780 1.214 5.346 1.00 97.94 75 LEU A C 1
ATOM 595 O O . LEU A 1 75 ? -2.271 0.629 6.300 1.00 97.94 75 LEU A O 1
ATOM 599 N N . GLY A 1 76 ? -4.037 1.663 5.363 1.00 97.62 76 GLY A N 1
ATOM 600 C CA . GLY A 1 76 ? -4.918 1.550 6.525 1.00 97.62 76 GLY A CA 1
ATOM 601 C C . GLY A 1 76 ? -5.131 0.098 6.955 1.00 97.62 76 GLY A C 1
ATOM 602 O O . GLY A 1 76 ? -5.004 -0.235 8.134 1.00 97.62 76 GLY A O 1
ATOM 603 N N . PHE A 1 77 ? -5.358 -0.798 5.992 1.00 97.38 77 PHE A N 1
ATOM 604 C CA . PHE A 1 77 ? -5.475 -2.229 6.262 1.00 97.38 77 PHE A CA 1
ATOM 605 C C . PHE A 1 77 ? -4.170 -2.818 6.816 1.00 97.38 77 PHE A C 1
ATOM 607 O O . PHE A 1 77 ? -4.197 -3.614 7.755 1.00 97.38 77 PHE A O 1
ATOM 614 N N . SER A 1 78 ? -3.017 -2.411 6.280 1.00 97.81 78 SER A N 1
ATOM 615 C CA . SER A 1 78 ? -1.714 -2.865 6.781 1.00 97.81 78 SER A CA 1
ATOM 616 C C . SER A 1 78 ? -1.443 -2.367 8.202 1.00 97.81 78 SER A C 1
ATOM 618 O O . SER A 1 78 ? -0.994 -3.157 9.031 1.00 97.81 78 SER A O 1
ATOM 620 N N . TYR A 1 79 ? -1.787 -1.116 8.524 1.00 98.25 79 TYR A N 1
ATOM 621 C CA . TYR A 1 79 ? -1.711 -0.602 9.893 1.00 98.25 79 TYR A CA 1
ATOM 622 C C . TYR A 1 79 ? -2.573 -1.415 10.854 1.00 98.25 79 TYR A C 1
ATOM 624 O O . TYR A 1 79 ? -2.072 -1.881 11.882 1.00 98.25 79 TYR A O 1
ATOM 632 N N . PHE A 1 80 ? -3.824 -1.684 10.473 1.00 96.75 80 PHE A N 1
ATOM 633 C CA . PHE A 1 80 ? -4.714 -2.551 11.238 1.00 96.75 80 PHE A CA 1
ATOM 634 C C . PHE A 1 80 ? -4.093 -3.937 11.482 1.00 96.75 80 PHE A C 1
ATOM 636 O O . PHE A 1 80 ? -4.073 -4.407 12.620 1.00 96.75 80 PHE A O 1
ATOM 643 N N . LYS A 1 81 ? -3.512 -4.567 10.451 1.00 96.06 81 LYS A N 1
ATOM 644 C CA . LYS A 1 81 ? -2.835 -5.870 10.575 1.00 96.06 81 LYS A CA 1
ATOM 645 C C . LYS A 1 81 ? -1.605 -5.840 11.482 1.00 96.06 81 LYS A C 1
ATOM 647 O O . LYS A 1 81 ? -1.314 -6.845 12.122 1.00 96.06 81 LYS A O 1
ATOM 652 N N . THR A 1 82 ? -0.912 -4.708 11.575 1.00 96.38 82 THR A N 1
ATOM 653 C CA . THR A 1 82 ? 0.188 -4.507 12.537 1.00 96.38 82 THR A CA 1
ATOM 654 C C . THR A 1 82 ? -0.275 -4.110 13.943 1.00 96.38 82 THR A C 1
ATOM 656 O O . THR A 1 82 ? 0.557 -3.959 14.833 1.00 96.38 82 THR A O 1
ATOM 659 N N . GLY A 1 83 ? -1.584 -3.953 14.165 1.00 95.31 83 GLY A N 1
ATOM 660 C CA . GLY A 1 83 ? -2.168 -3.549 15.447 1.00 95.31 83 GLY A CA 1
ATOM 661 C C . GLY A 1 83 ? -2.256 -2.034 15.663 1.00 95.31 83 GLY A C 1
ATOM 662 O O . GLY A 1 83 ? -2.802 -1.598 16.677 1.00 95.31 83 GLY A O 1
ATOM 663 N N . ASP A 1 84 ? -1.790 -1.222 14.713 1.00 96.25 84 ASP A N 1
ATOM 664 C CA . ASP A 1 84 ? -1.886 0.237 14.769 1.00 96.25 84 ASP A CA 1
ATOM 665 C C . ASP A 1 84 ? -3.265 0.710 14.289 1.00 96.25 84 ASP A C 1
ATOM 667 O O . ASP A 1 84 ? -3.458 1.203 13.175 1.00 96.25 84 ASP A O 1
ATOM 671 N N . LYS A 1 85 ? -4.266 0.535 15.155 1.00 95.44 85 LYS A N 1
ATOM 672 C CA . LYS A 1 85 ? -5.633 0.988 14.871 1.00 95.44 85 LYS A CA 1
ATOM 673 C C . LYS A 1 85 ? -5.734 2.508 14.720 1.00 95.44 85 LYS A C 1
ATOM 675 O O . LYS A 1 85 ? -6.620 2.969 14.009 1.00 95.44 85 LYS A O 1
ATOM 680 N N . SER A 1 86 ? -4.857 3.278 15.370 1.00 96.81 86 SER A N 1
ATOM 681 C CA . SER A 1 86 ? -4.895 4.743 15.297 1.00 96.81 86 SER A CA 1
ATOM 682 C C . SER A 1 86 ? -4.569 5.214 13.886 1.00 96.81 86 SER A C 1
ATOM 684 O O . SER A 1 86 ? -5.375 5.917 13.281 1.00 96.81 86 SER A O 1
ATOM 686 N N . SER A 1 87 ? -3.448 4.751 13.330 1.00 97.31 87 SER A N 1
ATOM 687 C CA . SER A 1 87 ? -3.060 5.098 11.962 1.00 97.31 87 SER A CA 1
ATOM 688 C C . SER A 1 87 ? -4.063 4.561 10.936 1.00 97.31 87 SER A C 1
ATOM 690 O O . SER A 1 87 ? -4.372 5.242 9.963 1.00 97.31 87 SER A O 1
ATOM 692 N N . ALA A 1 88 ? -4.655 3.382 11.169 1.00 97.31 88 ALA A N 1
ATOM 693 C CA . ALA A 1 88 ? -5.724 2.867 10.310 1.00 97.31 88 ALA A CA 1
ATOM 694 C C . ALA A 1 88 ? -6.969 3.780 10.290 1.00 97.31 88 ALA A C 1
ATOM 696 O O . ALA A 1 88 ? -7.567 3.986 9.233 1.00 97.31 88 ALA A O 1
ATOM 697 N N . LEU A 1 89 ? -7.347 4.359 11.437 1.00 97.19 89 LEU A N 1
ATOM 698 C CA . LEU A 1 89 ? -8.452 5.319 11.524 1.00 97.19 89 LEU A CA 1
ATOM 699 C C . LEU A 1 89 ? -8.131 6.652 10.844 1.00 97.19 89 LEU A C 1
ATOM 701 O O . LEU A 1 89 ? -9.044 7.303 10.334 1.00 97.19 89 LEU A O 1
ATOM 705 N N . ASP A 1 90 ? -6.869 7.069 10.826 1.00 97.25 90 ASP A N 1
ATOM 706 C CA . ASP A 1 90 ? -6.461 8.267 10.094 1.00 97.25 90 ASP A CA 1
ATOM 707 C C . ASP A 1 90 ? -6.581 8.058 8.578 1.00 97.25 90 ASP A C 1
ATOM 709 O O . ASP A 1 90 ? -7.171 8.898 7.898 1.00 97.25 90 ASP A O 1
ATOM 713 N N . GLU A 1 91 ? -6.168 6.895 8.064 1.00 97.38 91 GLU A N 1
ATOM 714 C CA . GLU A 1 91 ? -6.384 6.531 6.654 1.00 97.38 91 GLU A CA 1
ATOM 715 C C . GLU A 1 91 ? -7.875 6.422 6.301 1.00 97.38 91 GLU A C 1
ATOM 717 O O . GLU A 1 91 ? -8.297 6.854 5.229 1.00 97.38 91 GLU A O 1
ATOM 722 N N . TYR A 1 92 ? -8.707 5.916 7.217 1.00 96.81 92 TYR A N 1
ATOM 723 C CA . TYR A 1 92 ? -10.163 5.913 7.048 1.00 96.81 92 TYR A CA 1
ATOM 724 C C . TYR A 1 92 ? -10.734 7.327 6.862 1.00 96.81 92 TYR A C 1
ATOM 726 O O . TYR A 1 92 ? -11.577 7.531 5.988 1.00 96.81 92 TYR A O 1
ATOM 734 N N . LYS A 1 93 ? -10.282 8.312 7.650 1.00 96.94 93 LYS A N 1
ATOM 735 C CA . LYS A 1 93 ? -10.755 9.703 7.525 1.00 96.94 93 LYS A CA 1
ATOM 736 C C . LYS A 1 93 ? -10.400 10.289 6.162 1.00 96.94 93 LYS A C 1
ATOM 738 O O . LYS A 1 93 ? -11.239 10.958 5.572 1.00 96.94 93 LYS A O 1
ATOM 743 N N . ILE A 1 94 ? -9.195 10.011 5.664 1.00 95.75 94 ILE A N 1
ATOM 744 C CA . ILE A 1 94 ? -8.763 10.443 4.329 1.00 95.75 94 ILE A CA 1
ATOM 745 C C . ILE A 1 94 ? -9.637 9.775 3.261 1.00 95.75 94 ILE A C 1
ATOM 747 O O . ILE A 1 94 ? -10.219 10.452 2.416 1.00 95.75 94 ILE A O 1
ATOM 751 N N . LEU A 1 95 ? -9.814 8.452 3.342 1.00 96.12 95 LEU A N 1
ATOM 752 C CA . LEU A 1 95 ? -10.657 7.710 2.403 1.00 96.12 95 LEU A CA 1
ATOM 753 C C . LEU A 1 95 ? -12.107 8.164 2.416 1.00 96.12 95 LEU A C 1
ATOM 755 O O . LEU A 1 95 ? -12.763 8.073 1.392 1.00 96.12 95 LEU A O 1
ATOM 759 N N . LYS A 1 96 ? -12.633 8.655 3.536 1.00 96.31 96 LYS A N 1
ATOM 760 C CA . LYS A 1 96 ? -14.014 9.135 3.591 1.00 96.31 96 LYS A CA 1
ATOM 761 C C . LYS A 1 96 ? -14.266 10.298 2.625 1.00 96.31 96 LYS A C 1
ATOM 763 O O . LYS A 1 96 ? -15.367 10.396 2.089 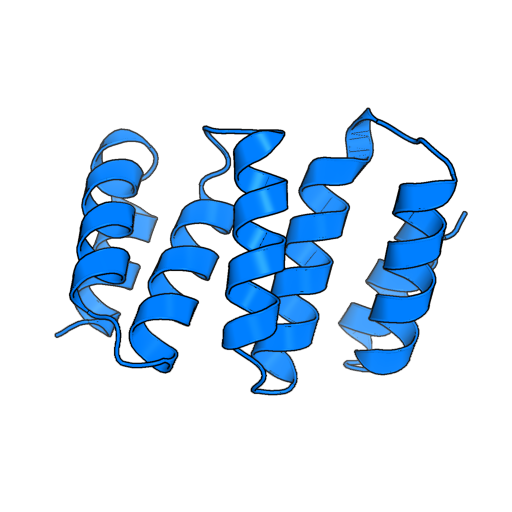1.00 96.31 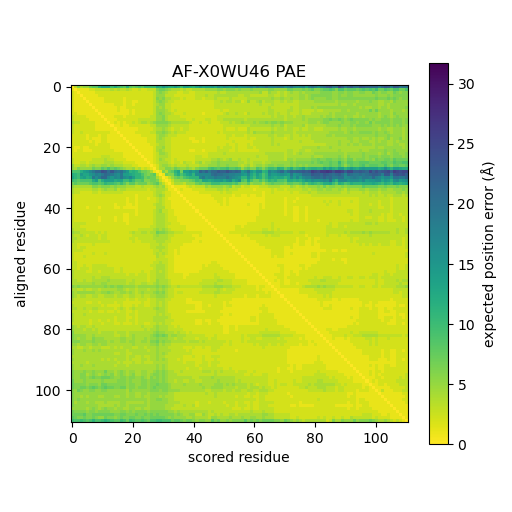96 LYS A O 1
ATOM 768 N N . GLU A 1 97 ? -13.255 11.128 2.385 1.00 95.44 97 GLU A N 1
ATOM 769 C CA . GLU A 1 97 ? -13.316 12.235 1.424 1.00 95.44 97 GLU A CA 1
ATOM 770 C C . GLU A 1 97 ? -13.029 11.770 -0.016 1.00 95.44 97 GLU A C 1
ATOM 772 O O . GLU A 1 97 ? -13.575 12.330 -0.964 1.00 95.44 97 GLU A O 1
ATOM 777 N N . LEU A 1 98 ? -12.204 10.729 -0.191 1.00 92.56 98 LEU A N 1
ATOM 778 C CA . LEU A 1 98 ? -11.773 10.240 -1.509 1.00 92.56 98 LEU A CA 1
ATOM 779 C C . LEU A 1 98 ? -12.688 9.156 -2.117 1.00 92.56 98 LEU A C 1
ATOM 781 O O . LEU A 1 98 ? -12.984 9.169 -3.311 1.00 92.56 98 LEU A O 1
ATOM 785 N N . ASP A 1 99 ? -13.094 8.178 -1.308 1.00 95.31 99 ASP A N 1
ATOM 786 C CA . ASP A 1 99 ? -13.913 7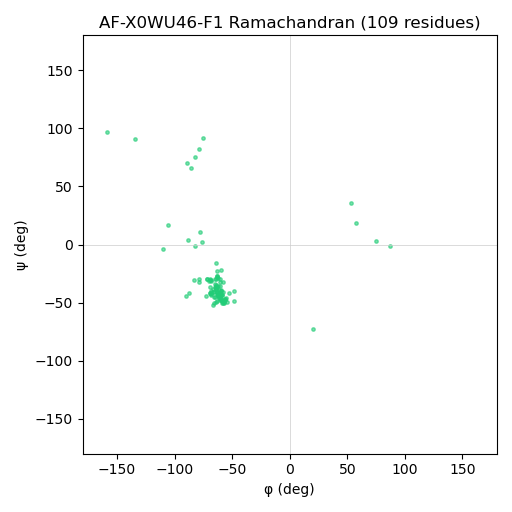.016 -1.662 1.00 95.31 99 ASP A CA 1
ATOM 787 C C . ASP A 1 99 ? -14.601 6.432 -0.417 1.00 95.31 99 ASP A C 1
ATOM 789 O O . ASP A 1 99 ? -14.055 5.604 0.323 1.00 95.31 99 ASP A O 1
ATOM 793 N N . ILE A 1 100 ? -15.858 6.831 -0.220 1.00 95.50 100 ILE A N 1
ATOM 794 C CA . ILE A 1 100 ? -16.696 6.401 0.907 1.00 95.50 100 ILE A CA 1
ATOM 795 C C . ILE A 1 100 ? -16.855 4.869 0.951 1.00 95.50 100 ILE A C 1
ATOM 797 O O . ILE A 1 100 ? -16.960 4.283 2.030 1.00 95.50 100 ILE A O 1
ATOM 801 N N . GLY A 1 101 ? -16.859 4.195 -0.203 1.00 96.44 101 GLY A N 1
ATOM 802 C CA . GLY A 1 101 ? -17.008 2.743 -0.274 1.00 96.44 101 GLY A CA 1
ATOM 803 C C . GLY A 1 101 ? -15.794 2.011 0.295 1.00 96.44 101 GLY A C 1
ATOM 804 O O . GLY A 1 101 ? -15.947 1.057 1.063 1.00 96.44 101 GLY A O 1
ATOM 805 N N . LEU A 1 102 ? -14.587 2.468 -0.045 1.00 95.81 102 LEU A N 1
ATOM 806 C CA . LEU A 1 102 ? -13.346 1.949 0.537 1.00 95.81 102 LEU A CA 1
ATOM 807 C C . LEU A 1 102 ? -13.194 2.340 2.008 1.00 95.81 102 LEU A C 1
ATOM 809 O O . LEU A 1 102 ? -12.735 1.515 2.800 1.00 95.81 102 LEU A O 1
ATOM 813 N N . ALA A 1 103 ? -13.624 3.545 2.386 1.00 96.12 103 ALA A N 1
ATOM 814 C CA . ALA A 1 103 ? -13.629 3.983 3.778 1.00 96.12 103 ALA A CA 1
ATOM 815 C C . ALA A 1 103 ? -14.462 3.033 4.653 1.00 96.12 103 ALA A C 1
ATOM 817 O O . ALA A 1 103 ? -13.959 2.518 5.650 1.00 96.12 103 ALA A O 1
ATOM 818 N N . ASN A 1 104 ? -15.694 2.717 4.244 1.00 96.25 104 ASN A N 1
ATOM 819 C CA . ASN A 1 104 ? -16.561 1.805 4.994 1.00 96.25 104 ASN A CA 1
ATOM 820 C C . ASN A 1 104 ? -15.944 0.407 5.124 1.00 96.25 104 ASN A C 1
ATOM 822 O O . ASN A 1 104 ? -15.891 -0.135 6.221 1.00 96.25 104 ASN A O 1
ATOM 826 N N . LYS A 1 105 ? -15.367 -0.140 4.046 1.00 96.56 105 LYS A N 1
ATOM 827 C CA . LYS A 1 105 ? -14.666 -1.437 4.104 1.00 96.56 105 LYS A CA 1
ATOM 828 C C . LYS A 1 105 ? -13.492 -1.438 5.085 1.00 96.56 105 LYS A C 1
ATOM 830 O O . LYS A 1 105 ? -13.243 -2.444 5.750 1.00 96.56 105 LYS A O 1
ATOM 835 N N . LEU A 1 106 ? -12.733 -0.342 5.141 1.00 95.81 106 LEU A N 1
ATOM 836 C CA . LEU A 1 106 ? -11.626 -0.213 6.084 1.00 95.81 106 LEU A CA 1
ATOM 837 C C . LEU A 1 106 ? -12.154 -0.103 7.518 1.00 95.81 106 LEU A C 1
ATOM 839 O O . LEU A 1 106 ? -11.620 -0.755 8.410 1.00 95.81 106 LEU A O 1
ATOM 843 N N . PHE A 1 107 ? -13.224 0.662 7.729 1.00 95.88 107 PHE A N 1
ATOM 844 C CA . PHE A 1 107 ? -13.881 0.796 9.025 1.00 95.88 107 PHE A CA 1
ATOM 845 C C . PHE A 1 107 ? -14.392 -0.553 9.552 1.00 95.88 107 PHE A C 1
ATOM 847 O O . PHE A 1 107 ? -14.063 -0.916 10.679 1.00 95.88 107 PHE A O 1
ATOM 854 N N . ASP A 1 108 ? -15.072 -1.331 8.707 1.00 95.62 108 ASP A N 1
ATOM 855 C CA . ASP A 1 108 ? -15.548 -2.688 9.018 1.00 95.62 108 ASP A CA 1
ATOM 856 C C . ASP A 1 108 ? -14.399 -3.670 9.300 1.00 95.62 108 ASP A C 1
ATOM 858 O O . ASP A 1 108 ? -14.586 -4.701 9.932 1.00 95.62 108 ASP A O 1
ATOM 862 N N . SER A 1 109 ? -13.190 -3.389 8.805 1.00 93.31 109 SER A N 1
ATOM 863 C CA . SER A 1 109 ? -12.017 -4.205 9.132 1.00 93.31 109 SER A CA 1
ATOM 864 C C . SER A 1 109 ? -11.457 -3.871 10.515 1.00 93.31 109 SER A C 1
ATOM 866 O O . SER A 1 109 ? -10.853 -4.729 11.150 1.00 93.31 109 SER A O 1
ATOM 868 N N . ILE A 1 110 ? -11.610 -2.625 10.975 1.00 93.12 110 ILE A N 1
ATOM 869 C CA . ILE A 1 110 ? -11.053 -2.138 12.246 1.00 93.12 110 ILE A CA 1
ATOM 870 C C . ILE A 1 110 ? -11.897 -2.593 13.454 1.00 93.12 110 ILE A C 1
ATOM 872 O O . ILE A 1 110 ? -11.325 -2.810 14.542 1.00 93.12 110 ILE A O 1
ATOM 876 N N . TYR A 1 111 ? -13.215 -2.719 13.262 1.00 91.50 111 TYR A N 1
ATOM 877 C CA . TYR A 1 111 ? -14.236 -3.005 14.280 1.00 91.50 111 TYR A CA 1
ATOM 878 C C . TYR A 1 111 ? -14.968 -4.315 14.013 1.00 91.50 111 TYR A C 1
ATOM 880 O O . TYR A 1 111 ? -15.075 -5.100 14.982 1.00 91.50 111 TYR A O 1
#